Protein AF-U1PL07-F1 (afdb_monomer_lite)

Foldseek 3Di:
DALDDPDPPDDPVRDQWDADPQGIQGCPPHFLLRSLVSVLSRDDPVCSVVSVVQSVVQCVVPDRHGHDPVVRPVPPD

Secondary structure (DSSP, 8-state):
--SS-SS-SS-GGG--EEEETTEEEE-TT--HHHHHHHHHHHS-HHHHHHHHHHHHHHHHT-SSS---TTGGGGGG-

Sequence (77 aa):
MVPRVTHVDHTEHDVDAVVTEHGVADLRGLSPTERAECLVDCAAPVFRSRLRGYLDDAREGGGHLPYDPEAALDWRR

Structure (mmCIF, N/CA/C/O backbone):
data_AF-U1PL07-F1
#
_entry.id   AF-U1PL07-F1
#
loop_
_atom_site.group_PDB
_atom_site.id
_atom_site.type_symbol
_atom_site.label_atom_id
_atom_site.label_alt_id
_atom_site.label_comp_id
_atom_site.label_asym_id
_atom_site.label_entity_id
_atom_site.label_seq_id
_atom_site.pdbx_PDB_ins_code
_atom_site.Cartn_x
_atom_site.Cartn_y
_atom_site.Cartn_z
_atom_site.occupancy
_atom_site.B_iso_or_equiv
_atom_site.auth_seq_id
_atom_site.auth_comp_id
_atom_site.auth_asym_id
_atom_site.auth_atom_id
_atom_site.pdbx_PDB_model_num
ATOM 1 N N . MET A 1 1 ? -3.284 -7.130 0.534 1.00 94.88 1 MET A N 1
ATOM 2 C CA . MET A 1 1 ? -2.461 -5.998 0.055 1.00 94.88 1 MET A CA 1
ATOM 3 C C . MET A 1 1 ? -1.418 -6.514 -0.911 1.00 94.88 1 MET A C 1
ATOM 5 O O . MET A 1 1 ? -1.041 -7.674 -0.788 1.00 94.88 1 MET A O 1
ATOM 9 N N . VAL A 1 2 ? -0.999 -5.685 -1.863 1.00 95.69 2 VAL A N 1
ATOM 10 C CA . VAL A 1 2 ? -0.055 -6.045 -2.930 1.00 95.69 2 VAL A CA 1
ATOM 11 C C . VAL A 1 2 ? 0.947 -4.908 -3.144 1.00 95.69 2 VAL A C 1
ATOM 13 O O . VAL A 1 2 ? 0.597 -3.766 -2.844 1.00 95.69 2 VAL A O 1
ATOM 16 N N . PRO A 1 3 ? 2.141 -5.189 -3.692 1.00 95.56 3 PRO A N 1
ATOM 17 C CA . PRO A 1 3 ? 3.124 -4.162 -4.038 1.00 95.56 3 PRO A CA 1
ATOM 18 C C . PRO A 1 3 ? 2.594 -3.063 -4.961 1.00 95.56 3 PRO A C 1
ATOM 20 O O . PRO A 1 3 ? 2.878 -1.884 -4.775 1.00 95.56 3 PRO A O 1
ATOM 23 N N . ARG A 1 4 ? 1.803 -3.455 -5.965 1.00 94.06 4 ARG A N 1
ATOM 24 C CA . ARG A 1 4 ? 1.147 -2.549 -6.906 1.00 94.06 4 ARG A CA 1
ATOM 25 C C . ARG A 1 4 ? -0.151 -3.173 -7.392 1.00 94.06 4 ARG A C 1
ATOM 27 O O . ARG A 1 4 ? -0.196 -4.357 -7.725 1.00 94.06 4 ARG A O 1
ATOM 34 N N . VAL A 1 5 ? -1.210 -2.375 -7.443 1.00 94.31 5 VAL A N 1
ATOM 35 C CA . VAL A 1 5 ? -2.488 -2.804 -8.021 1.00 94.31 5 VAL A CA 1
ATOM 36 C C . VAL A 1 5 ? -2.363 -2.946 -9.541 1.00 94.31 5 VAL A C 1
ATOM 38 O O . VAL A 1 5 ? -1.627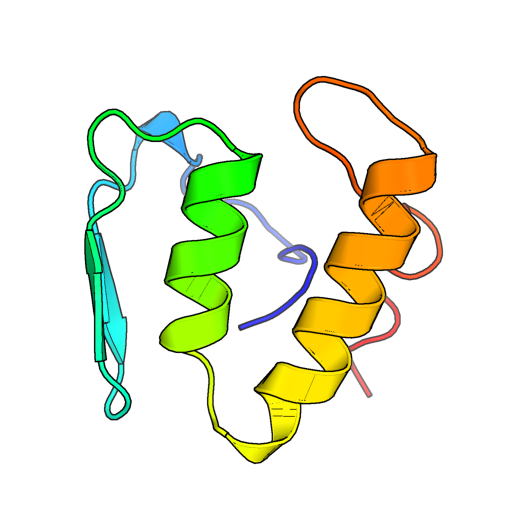 -2.207 -10.194 1.00 94.31 5 VAL A O 1
ATOM 41 N N . THR A 1 6 ? -3.069 -3.913 -10.126 1.00 93.00 6 THR A N 1
ATOM 42 C CA . THR A 1 6 ? -3.061 -4.152 -11.582 1.00 93.00 6 THR A CA 1
ATOM 43 C C . THR A 1 6 ? -3.863 -3.114 -12.361 1.00 93.00 6 THR A C 1
ATOM 45 O O . THR A 1 6 ? -3.649 -2.946 -13.560 1.00 93.00 6 THR A O 1
ATOM 48 N N . HIS A 1 7 ? -4.774 -2.431 -11.677 1.00 95.25 7 HIS A N 1
ATOM 49 C CA . HIS A 1 7 ? -5.597 -1.347 -12.181 1.00 95.25 7 HIS A CA 1
ATOM 50 C C . HIS A 1 7 ? -5.794 -0.328 -11.054 1.00 95.25 7 HIS A C 1
ATOM 52 O O . HIS A 1 7 ? -5.895 -0.723 -9.893 1.00 95.25 7 HIS A O 1
ATOM 58 N N . VAL A 1 8 ? -5.804 0.962 -11.389 1.00 97.19 8 VAL A N 1
ATOM 59 C CA . VAL A 1 8 ? -5.973 2.060 -10.430 1.00 97.19 8 VAL A CA 1
ATOM 60 C C . VAL A 1 8 ? -7.271 2.782 -10.772 1.00 97.19 8 VAL A C 1
ATOM 62 O O . VAL A 1 8 ? -7.321 3.485 -11.777 1.00 97.19 8 VAL A O 1
ATO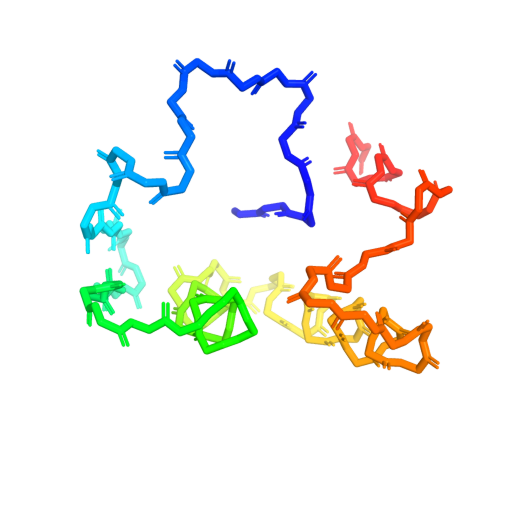M 65 N N . ASP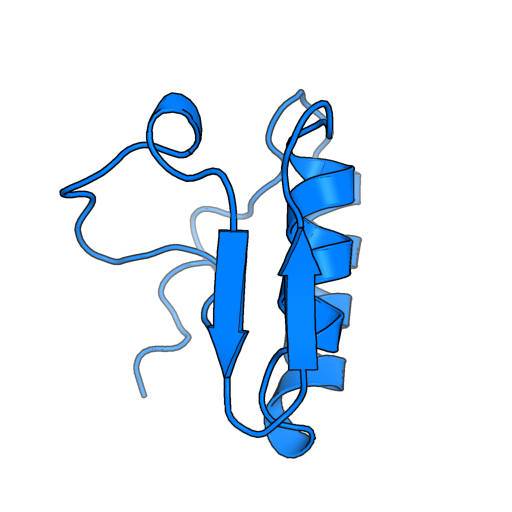 A 1 9 ? -8.290 2.615 -9.931 1.00 97.88 9 ASP A N 1
ATOM 66 C CA . ASP A 1 9 ? -9.535 3.395 -10.002 1.00 97.88 9 ASP A CA 1
ATOM 67 C C . ASP A 1 9 ? -9.442 4.687 -9.177 1.00 97.88 9 ASP A C 1
ATOM 69 O O . ASP A 1 9 ? -9.954 5.733 -9.571 1.00 97.88 9 ASP A O 1
ATOM 73 N N . HIS A 1 10 ? -8.761 4.607 -8.031 1.00 97.94 10 HIS A N 1
ATOM 74 C CA . HIS A 1 10 ? -8.564 5.702 -7.085 1.00 97.94 10 HIS A CA 1
ATOM 75 C C . HIS A 1 10 ? -7.076 5.865 -6.812 1.00 97.94 10 HIS A C 1
ATOM 77 O O . HIS A 1 10 ? -6.395 4.895 -6.463 1.00 97.94 10 HIS A O 1
ATOM 83 N N . THR A 1 11 ? -6.572 7.083 -6.992 1.00 97.50 11 THR A N 1
ATOM 84 C CA . THR A 1 11 ? -5.169 7.385 -6.699 1.00 97.50 11 THR A CA 1
ATOM 85 C C . THR A 1 11 ? -4.950 7.458 -5.192 1.00 97.50 11 THR A C 1
ATOM 87 O O . THR A 1 11 ? -5.895 7.533 -4.405 1.00 97.50 11 THR A O 1
ATOM 90 N N . GLU A 1 12 ? -3.695 7.465 -4.752 1.00 95.69 12 GLU A N 1
ATOM 91 C CA . GLU A 1 12 ? -3.357 7.648 -3.343 1.00 95.69 12 GLU A CA 1
ATOM 92 C C . GLU A 1 12 ? -3.855 8.986 -2.779 1.00 95.69 12 GLU A C 1
ATOM 94 O O . GLU A 1 12 ? -4.106 9.080 -1.579 1.00 95.69 12 GLU A O 1
ATOM 99 N N . HIS A 1 13 ? -4.040 9.994 -3.636 1.00 96.94 13 HIS A N 1
ATOM 100 C CA . HIS A 1 13 ? -4.575 11.297 -3.252 1.00 96.94 13 HIS A CA 1
ATOM 101 C C . HIS A 1 13 ? -6.061 11.254 -2.873 1.00 96.94 13 HIS A C 1
ATOM 103 O O . HIS A 1 13 ? -6.520 12.140 -2.159 1.00 96.94 13 HIS A O 1
ATOM 109 N N . ASP A 1 14 ? -6.789 10.221 -3.304 1.00 98.25 14 ASP A N 1
ATOM 110 C CA . ASP A 1 14 ? -8.228 10.065 -3.069 1.00 98.25 14 ASP A CA 1
ATOM 111 C C . ASP A 1 14 ? -8.537 9.143 -1.874 1.00 98.25 14 ASP A C 1
ATOM 113 O O . ASP A 1 14 ? -9.701 8.887 -1.564 1.00 98.25 14 ASP A O 1
ATOM 117 N N . VAL A 1 15 ? -7.50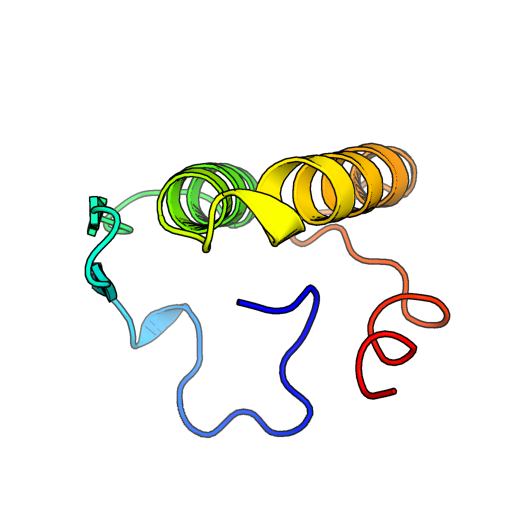2 8.601 -1.216 1.00 98.19 15 VAL A N 1
ATOM 118 C CA . VAL A 1 15 ? -7.641 7.601 -0.149 1.00 98.19 15 VAL A CA 1
ATOM 119 C C . VAL A 1 15 ? -6.988 8.082 1.144 1.00 98.19 15 VAL A C 1
ATOM 121 O O . VAL A 1 15 ? -5.758 8.119 1.267 1.00 98.19 15 VAL A O 1
ATOM 124 N N . ASP A 1 16 ? -7.835 8.362 2.135 1.00 98.50 16 ASP A N 1
ATOM 125 C CA . ASP A 1 16 ? -7.431 8.807 3.473 1.00 98.50 16 ASP A CA 1
ATOM 126 C C . ASP A 1 16 ? -7.155 7.660 4.451 1.00 98.50 16 ASP A C 1
ATOM 128 O O . ASP A 1 16 ? -6.319 7.805 5.339 1.00 98.50 16 ASP A O 1
ATOM 132 N N . ALA A 1 17 ? -7.855 6.530 4.329 1.00 98.12 17 ALA A N 1
ATOM 133 C CA . ALA A 1 17 ? -7.702 5.406 5.247 1.00 98.12 17 ALA A CA 1
ATOM 134 C C . ALA A 1 17 ? -8.051 4.062 4.597 1.00 98.12 17 ALA A C 1
ATOM 136 O O . ALA A 1 17 ? -8.891 3.987 3.700 1.00 98.12 17 ALA A O 1
ATOM 137 N N . VAL A 1 18 ? -7.434 2.989 5.096 1.00 98.38 18 VAL A N 1
ATOM 138 C CA . VAL A 1 18 ? -7.709 1.601 4.697 1.00 98.38 18 VAL A CA 1
ATOM 139 C C . VAL A 1 18 ? -7.957 0.753 5.942 1.00 98.38 18 VAL A C 1
ATOM 141 O O . VAL A 1 18 ? -7.200 0.825 6.906 1.00 98.38 18 VAL A O 1
ATOM 144 N N . VAL A 1 19 ? -9.008 -0.068 5.921 1.00 98.44 19 VAL A N 1
ATOM 145 C CA . VAL A 1 19 ? -9.409 -0.923 7.050 1.00 98.44 19 VAL A CA 1
ATOM 146 C C . VAL A 1 19 ? -9.415 -2.387 6.621 1.00 98.44 19 VAL A C 1
ATOM 148 O O . VAL A 1 19 ? -9.945 -2.725 5.564 1.00 98.44 19 VAL A O 1
ATOM 151 N N . THR A 1 20 ? -8.846 -3.253 7.458 1.00 98.25 20 THR A N 1
ATOM 152 C CA . THR A 1 20 ? -8.889 -4.718 7.325 1.00 98.25 20 THR A CA 1
ATOM 153 C C . THR A 1 20 ? -9.263 -5.345 8.672 1.00 98.25 20 THR A C 1
ATOM 155 O O . THR A 1 20 ? -9.327 -4.661 9.693 1.00 98.25 20 THR A O 1
ATOM 158 N N . GLU A 1 21 ? -9.460 -6.664 8.725 1.00 98.31 21 GLU A N 1
ATOM 159 C CA . GLU A 1 21 ? -9.594 -7.401 9.990 1.00 98.31 21 GLU A CA 1
ATOM 160 C C . GLU A 1 21 ? -8.315 -7.370 10.849 1.00 98.31 21 GLU A C 1
ATOM 162 O O . GLU A 1 21 ? -8.327 -7.772 12.013 1.00 98.31 21 GLU A O 1
ATOM 167 N N . HIS A 1 22 ? -7.202 -6.902 10.278 1.00 98.19 22 HIS A N 1
ATOM 168 C CA . HIS A 1 22 ? -5.893 -6.853 10.916 1.00 98.19 22 HIS A CA 1
ATOM 169 C C . HIS A 1 22 ? -5.486 -5.455 11.389 1.00 98.19 22 HIS A C 1
ATOM 171 O O . HIS A 1 22 ? -4.419 -5.330 11.995 1.00 98.19 22 HIS A O 1
ATOM 177 N N . GLY A 1 23 ? -6.300 -4.423 11.144 1.00 97.94 23 GLY A N 1
ATOM 178 C CA . GLY A 1 23 ? -6.035 -3.072 11.628 1.00 97.94 23 GLY A CA 1
ATOM 179 C C . GLY A 1 23 ? -6.641 -1.960 10.775 1.00 97.94 23 GLY A C 1
ATOM 180 O O . GLY A 1 23 ? -7.421 -2.192 9.850 1.00 97.94 23 GLY A O 1
ATOM 181 N N . VAL A 1 24 ? -6.253 -0.731 11.115 1.00 98.38 24 VAL A N 1
ATOM 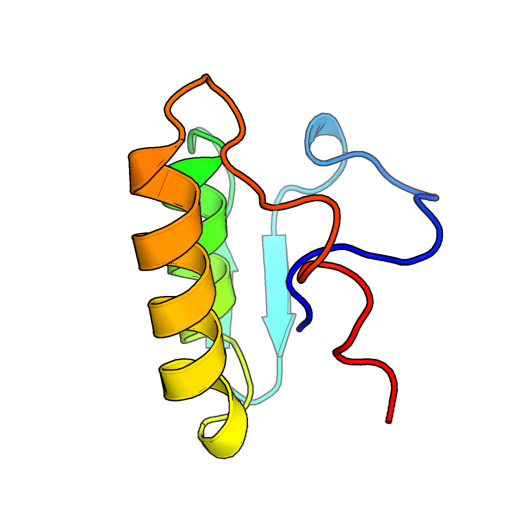182 C CA . VAL A 1 24 ? -6.622 0.499 10.410 1.00 98.38 24 VAL A CA 1
ATOM 183 C C . VAL A 1 24 ? -5.347 1.249 10.039 1.00 98.38 24 VAL A C 1
ATOM 185 O O . VAL A 1 24 ? -4.553 1.580 10.917 1.00 98.38 24 VAL A O 1
ATOM 188 N N . ALA A 1 25 ? -5.177 1.535 8.752 1.00 98.50 25 ALA A N 1
ATOM 189 C CA . ALA A 1 25 ? -4.125 2.397 8.237 1.00 98.50 25 ALA A CA 1
ATOM 190 C C . ALA A 1 25 ? -4.715 3.789 7.988 1.00 98.50 25 ALA A C 1
ATOM 192 O O . ALA A 1 25 ? -5.494 3.968 7.053 1.00 98.50 25 ALA A O 1
ATOM 193 N N . ASP A 1 26 ? -4.362 4.756 8.831 1.00 98.44 26 ASP A N 1
ATOM 194 C CA . ASP A 1 26 ? -4.640 6.178 8.607 1.00 98.44 26 ASP A CA 1
ATOM 195 C C . ASP A 1 26 ? -3.515 6.768 7.755 1.00 98.44 26 ASP A C 1
ATOM 197 O O . ASP A 1 26 ? -2.348 6.697 8.132 1.00 98.44 26 ASP A O 1
ATOM 201 N N . LEU A 1 27 ? -3.858 7.292 6.582 1.00 98.50 27 LEU A N 1
ATOM 202 C CA . LEU A 1 27 ? -2.902 7.685 5.548 1.00 98.50 27 LEU A CA 1
ATOM 203 C C . LEU A 1 27 ? -2.807 9.205 5.366 1.00 98.50 27 LEU A C 1
ATOM 205 O O . LEU A 1 27 ? -2.103 9.686 4.469 1.00 98.50 27 LEU A O 1
ATOM 209 N N . ARG A 1 28 ? -3.528 9.970 6.190 1.00 98.31 28 ARG A N 1
ATOM 210 C CA . ARG A 1 28 ? -3.598 11.429 6.094 1.00 98.31 28 ARG A CA 1
ATOM 211 C C . ARG A 1 28 ? -2.255 12.054 6.459 1.00 98.31 28 ARG A C 1
ATOM 213 O O . ARG A 1 28 ? -1.699 11.787 7.518 1.00 98.31 28 ARG A O 1
ATOM 220 N N . GLY A 1 29 ? -1.749 12.921 5.583 1.00 97.88 29 GLY A N 1
ATOM 221 C CA . GLY A 1 29 ? -0.493 13.651 5.797 1.00 97.88 29 GLY A CA 1
ATOM 222 C C . GLY A 1 29 ? 0.782 12.810 5.678 1.00 97.88 29 GLY A C 1
ATOM 223 O O . GLY A 1 29 ? 1.860 13.336 5.934 1.00 97.88 29 GLY A O 1
ATOM 224 N N . LEU A 1 30 ? 0.674 11.539 5.281 1.00 98.19 30 LEU A N 1
ATOM 225 C CA . LEU A 1 30 ? 1.814 10.637 5.129 1.00 98.19 30 LEU A CA 1
ATOM 226 C C . LEU A 1 30 ? 2.403 10.693 3.711 1.00 98.19 30 LEU A C 1
ATOM 228 O O . LEU A 1 30 ? 1.670 10.742 2.720 1.00 98.19 30 LEU A O 1
ATOM 232 N N . SER A 1 31 ? 3.731 10.619 3.611 1.00 96.62 31 SER A N 1
ATOM 233 C CA . SER A 1 31 ? 4.447 10.406 2.346 1.00 96.62 31 SER A CA 1
ATOM 234 C C . SER A 1 31 ? 4.181 9.004 1.772 1.00 96.62 31 SER A C 1
ATOM 236 O O . SER A 1 31 ? 3.765 8.112 2.514 1.00 96.62 31 SER A O 1
ATOM 238 N N . PRO A 1 32 ? 4.449 8.736 0.477 1.00 96.50 32 PRO A N 1
ATOM 239 C CA . PRO A 1 32 ? 4.215 7.413 -0.114 1.00 96.50 32 PRO A CA 1
ATOM 240 C C . PRO A 1 32 ? 4.874 6.262 0.657 1.00 96.50 32 PRO A C 1
ATOM 242 O O . PRO A 1 32 ? 4.259 5.215 0.853 1.00 96.50 32 PRO A O 1
ATOM 245 N N . THR A 1 33 ? 6.094 6.472 1.155 1.00 95.50 33 THR A N 1
ATOM 246 C CA . THR A 1 33 ? 6.826 5.470 1.937 1.00 95.50 33 THR A CA 1
ATOM 247 C C . THR A 1 33 ? 6.203 5.239 3.314 1.00 95.50 33 THR A C 1
ATOM 249 O O . THR A 1 33 ? 6.083 4.093 3.739 1.00 95.50 33 THR A O 1
ATOM 252 N N . GLU A 1 34 ? 5.771 6.295 4.007 1.00 97.31 34 GLU A N 1
ATOM 253 C CA . GLU A 1 34 ? 5.071 6.165 5.296 1.00 97.31 34 GLU A CA 1
ATOM 254 C C . GLU A 1 34 ? 3.707 5.484 5.120 1.00 97.31 34 GLU A C 1
ATOM 256 O O . GLU A 1 34 ? 3.345 4.605 5.900 1.00 97.31 34 GLU A O 1
ATOM 261 N N . ARG A 1 35 ? 2.981 5.814 4.042 1.00 98.06 35 ARG A N 1
ATOM 262 C CA . ARG A 1 35 ? 1.732 5.134 3.666 1.00 98.06 35 ARG A CA 1
ATOM 263 C C . ARG A 1 35 ? 1.965 3.643 3.439 1.00 98.06 35 ARG A C 1
ATOM 265 O O . ARG A 1 35 ? 1.176 2.833 3.920 1.00 98.06 35 ARG A O 1
ATOM 272 N N . ALA A 1 36 ? 3.032 3.278 2.726 1.00 97.31 36 ALA A N 1
ATOM 273 C CA . ALA A 1 36 ? 3.378 1.884 2.472 1.00 97.31 36 ALA A CA 1
ATOM 274 C C . ALA A 1 36 ? 3.616 1.112 3.780 1.00 97.31 36 ALA A C 1
ATOM 276 O O . ALA A 1 36 ? 3.039 0.042 3.947 1.00 97.31 36 ALA A O 1
ATOM 277 N N . GLU A 1 37 ? 4.370 1.670 4.731 1.00 97.19 37 GLU A N 1
ATOM 278 C CA . GLU A 1 37 ? 4.602 1.043 6.044 1.00 97.19 37 GLU A CA 1
ATOM 279 C C . GLU A 1 37 ? 3.296 0.823 6.824 1.00 97.19 37 GLU A C 1
ATOM 281 O O . GLU A 1 37 ? 3.007 -0.295 7.259 1.00 97.19 37 GLU A O 1
ATOM 286 N N . CYS A 1 38 ? 2.444 1.852 6.920 1.00 97.94 38 CYS A N 1
ATOM 287 C CA . CYS A 1 38 ? 1.144 1.735 7.591 1.00 97.94 38 CYS A CA 1
ATOM 288 C C . CYS A 1 38 ? 0.241 0.679 6.942 1.00 97.94 38 CYS A C 1
ATOM 290 O O . CYS A 1 38 ? -0.458 -0.070 7.632 1.00 97.94 38 CYS A O 1
ATOM 292 N N . LEU A 1 39 ? 0.249 0.608 5.609 1.00 98.19 39 LEU A N 1
ATOM 293 C CA . LEU A 1 39 ? -0.481 -0.416 4.877 1.00 98.19 39 LEU A CA 1
ATOM 294 C C . LEU A 1 39 ? 0.075 -1.805 5.208 1.00 98.19 39 LEU A C 1
ATOM 296 O O . LEU A 1 39 ? -0.688 -2.678 5.615 1.00 98.19 39 LEU A O 1
ATOM 300 N N . VAL A 1 40 ? 1.389 -2.014 5.121 1.00 98.06 40 VAL A N 1
ATOM 301 C CA . VAL A 1 40 ? 2.022 -3.308 5.418 1.00 98.06 40 VAL A CA 1
ATOM 302 C C . VAL A 1 40 ? 1.637 -3.839 6.801 1.00 98.06 40 VAL A C 1
ATOM 304 O O . VAL A 1 40 ? 1.336 -5.029 6.930 1.00 98.06 40 VAL A O 1
ATOM 307 N N . ASP A 1 41 ? 1.541 -2.982 7.813 1.00 97.69 41 ASP A N 1
ATOM 308 C CA . ASP A 1 41 ? 1.099 -3.390 9.150 1.00 97.69 41 ASP A CA 1
ATOM 309 C C . ASP A 1 41 ? -0.372 -3.842 9.198 1.00 97.69 41 ASP A C 1
ATOM 311 O O . ASP A 1 41 ? -0.724 -4.738 9.969 1.00 97.69 41 ASP A O 1
ATOM 315 N N . CYS A 1 42 ? -1.226 -3.331 8.311 1.00 98.00 42 CYS A N 1
ATOM 316 C CA . CYS A 1 42 ? -2.623 -3.757 8.164 1.00 98.00 42 CYS A CA 1
ATOM 317 C C . CYS A 1 42 ? -2.813 -4.937 7.192 1.00 98.00 42 CYS A C 1
ATOM 319 O O . CYS A 1 42 ? -3.936 -5.417 7.010 1.00 98.00 42 CYS A O 1
ATOM 321 N N . ALA A 1 43 ? -1.748 -5.435 6.557 1.00 98.12 43 ALA A N 1
ATOM 322 C CA . ALA A 1 43 ? -1.821 -6.614 5.701 1.00 98.12 43 ALA A CA 1
ATOM 323 C C . ALA A 1 43 ? -1.990 -7.906 6.520 1.00 98.12 43 ALA A C 1
ATOM 325 O O . ALA A 1 43 ? -1.604 -7.980 7.690 1.00 98.12 43 ALA A O 1
ATOM 326 N N . ALA A 1 44 ? -2.511 -8.957 5.879 1.00 97.56 44 ALA A N 1
ATOM 327 C CA . ALA A 1 44 ? -2.608 -10.279 6.490 1.00 97.56 44 ALA A CA 1
ATOM 328 C C . ALA A 1 44 ? -1.227 -10.788 6.956 1.00 97.56 44 ALA A C 1
ATOM 330 O O . ALA A 1 44 ? -0.267 -10.693 6.184 1.00 97.56 44 ALA A O 1
ATOM 331 N N . PRO A 1 45 ? -1.100 -11.346 8.183 1.00 97.69 45 PRO A N 1
ATOM 332 C CA . PRO A 1 45 ? 0.192 -11.669 8.797 1.00 97.69 45 PRO A CA 1
ATOM 333 C C . PRO A 1 45 ? 1.132 -12.502 7.921 1.00 97.69 45 PRO A C 1
ATOM 335 O O . PRO A 1 45 ? 2.330 -12.229 7.880 1.00 97.69 45 PRO A O 1
ATOM 338 N N . VAL A 1 46 ? 0.585 -13.460 7.167 1.00 96.88 46 VAL A N 1
ATOM 339 C CA . VAL A 1 46 ? 1.343 -14.330 6.251 1.00 96.88 46 VAL A CA 1
ATOM 340 C C . VAL A 1 46 ? 2.039 -13.563 5.116 1.00 96.88 46 VAL A C 1
ATOM 342 O O . VAL A 1 46 ? 3.070 -14.005 4.621 1.00 96.88 46 VAL A O 1
ATOM 345 N N . PHE A 1 47 ? 1.532 -12.387 4.732 1.00 96.25 47 PHE A N 1
ATOM 346 C CA . PHE A 1 47 ? 2.100 -11.571 3.655 1.00 96.25 47 PHE A CA 1
ATOM 347 C C . PHE A 1 47 ? 3.014 -10.444 4.146 1.00 96.25 47 PHE A C 1
ATOM 349 O O . PHE A 1 47 ? 3.791 -9.922 3.349 1.00 96.25 47 PHE A O 1
ATOM 356 N N . ARG A 1 48 ? 2.970 -10.069 5.433 1.00 97.38 48 ARG A N 1
ATOM 357 C CA . ARG A 1 48 ? 3.710 -8.903 5.959 1.00 97.38 48 ARG A CA 1
ATOM 358 C C . ARG A 1 48 ? 5.211 -8.992 5.708 1.00 97.38 48 ARG A C 1
ATOM 360 O O . ARG A 1 48 ? 5.803 -8.034 5.231 1.00 97.38 48 ARG A O 1
ATOM 367 N N . SER A 1 49 ? 5.820 -10.147 5.985 1.00 97.25 49 SER A N 1
ATOM 368 C CA . SER A 1 49 ? 7.264 -10.333 5.782 1.00 97.25 49 SER A CA 1
ATOM 369 C C . SER A 1 49 ? 7.660 -10.187 4.313 1.00 97.25 49 SER A C 1
ATOM 371 O O . SER A 1 49 ? 8.650 -9.524 4.024 1.00 97.25 49 SER A O 1
ATOM 373 N N . ARG A 1 50 ? 6.867 -10.746 3.389 1.00 96.06 50 ARG A N 1
ATOM 374 C CA . ARG A 1 50 ? 7.109 -10.612 1.948 1.00 96.06 50 ARG A CA 1
ATOM 375 C C . ARG A 1 50 ? 6.958 -9.154 1.499 1.00 96.06 50 ARG A C 1
ATOM 377 O O . ARG A 1 50 ? 7.731 -8.695 0.668 1.00 96.06 50 ARG A O 1
ATOM 384 N N . LEU A 1 51 ? 5.962 -8.434 2.031 1.00 96.94 51 LEU A N 1
ATOM 385 C CA . LEU A 1 51 ? 5.692 -7.035 1.670 1.00 96.94 51 LEU A CA 1
ATOM 386 C C . LEU A 1 51 ? 6.786 -6.093 2.173 1.00 96.94 51 LEU A C 1
ATOM 388 O O . LEU A 1 51 ? 7.175 -5.197 1.433 1.00 96.94 51 LEU A O 1
ATOM 392 N N . ARG A 1 52 ? 7.307 -6.324 3.386 1.00 97.00 52 ARG A N 1
ATOM 393 C CA . ARG A 1 52 ? 8.462 -5.577 3.905 1.00 97.00 52 ARG A CA 1
ATOM 394 C C . ARG A 1 52 ? 9.701 -5.808 3.056 1.00 97.00 52 ARG A C 1
ATOM 396 O O . ARG A 1 52 ? 10.290 -4.832 2.628 1.00 97.00 52 ARG A O 1
ATOM 403 N N . GLY A 1 53 ? 10.011 -7.066 2.725 1.00 96.38 53 GLY A N 1
ATOM 404 C CA . GLY A 1 53 ? 11.138 -7.382 1.840 1.00 96.38 53 GLY A CA 1
ATOM 405 C C . GLY A 1 53 ? 11.054 -6.633 0.509 1.00 96.38 53 GLY A C 1
ATOM 406 O O . GLY A 1 53 ? 11.984 -5.932 0.146 1.00 96.38 53 GLY A O 1
ATOM 407 N N . TYR A 1 54 ? 9.891 -6.665 -0.151 1.00 95.81 54 TYR A N 1
ATOM 408 C CA . TYR A 1 54 ? 9.688 -5.887 -1.377 1.00 95.81 54 TYR A CA 1
ATOM 409 C C . TYR A 1 54 ? 9.866 -4.374 -1.172 1.00 95.81 54 TYR A C 1
ATOM 411 O O . TYR A 1 54 ? 10.440 -3.707 -2.026 1.00 95.81 54 TYR A O 1
ATOM 4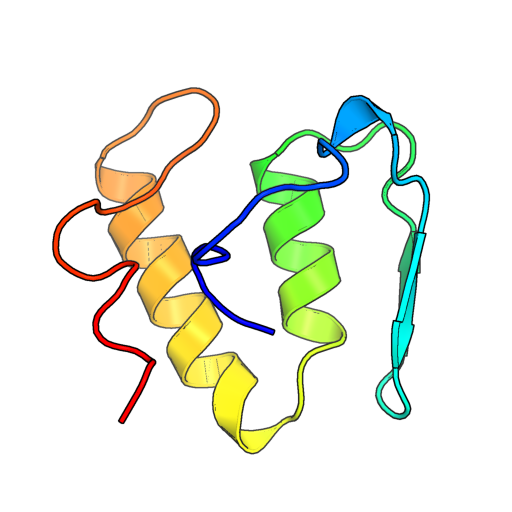19 N N . LEU A 1 55 ? 9.337 -3.812 -0.078 1.00 95.44 55 LEU A N 1
ATOM 420 C CA . LEU A 1 55 ? 9.455 -2.380 0.203 1.00 95.44 55 LEU A CA 1
ATOM 421 C C . LEU A 1 55 ? 10.911 -1.978 0.471 1.00 95.44 55 LEU A C 1
ATOM 423 O O . LEU A 1 55 ? 11.335 -0.917 0.018 1.00 95.44 55 LEU A O 1
ATOM 427 N N . ASP A 1 56 ? 11.663 -2.816 1.179 1.00 95.75 56 ASP A N 1
ATOM 428 C CA . ASP A 1 56 ? 13.079 -2.606 1.465 1.00 95.75 56 ASP A CA 1
ATOM 429 C C . ASP A 1 56 ? 13.913 -2.670 0.179 1.00 95.75 56 ASP A C 1
ATOM 431 O O . ASP A 1 56 ? 14.654 -1.727 -0.096 1.00 95.75 56 ASP A O 1
ATOM 435 N N . ASP A 1 57 ? 13.696 -3.681 -0.667 1.00 94.50 57 ASP A N 1
ATOM 436 C CA . ASP A 1 57 ? 14.348 -3.792 -1.978 1.00 94.50 57 ASP A CA 1
ATOM 437 C C . ASP A 1 57 ? 14.013 -2.577 -2.868 1.00 94.50 57 ASP A C 1
ATOM 439 O O . ASP A 1 57 ? 14.884 -1.954 -3.476 1.00 94.50 57 ASP A O 1
ATOM 443 N N . ALA A 1 58 ? 12.739 -2.169 -2.905 1.00 94.19 58 ALA A N 1
ATOM 444 C CA . ALA A 1 58 ? 12.290 -1.026 -3.695 1.00 94.19 58 ALA A CA 1
ATOM 445 C C . ALA A 1 58 ? 12.928 0.301 -3.246 1.00 94.19 58 ALA A C 1
ATOM 447 O O . ALA A 1 58 ? 13.173 1.179 -4.079 1.00 94.19 58 ALA A O 1
ATOM 448 N N . ARG A 1 59 ? 13.200 0.468 -1.944 1.00 93.62 59 ARG A N 1
ATOM 449 C CA . ARG A 1 59 ? 13.839 1.675 -1.389 1.00 93.62 59 ARG A CA 1
ATOM 450 C C . ARG A 1 59 ? 15.264 1.864 -1.883 1.00 93.62 59 ARG A C 1
ATOM 452 O O . ARG A 1 59 ? 15.692 3.011 -2.011 1.00 93.62 59 ARG A O 1
ATOM 459 N N . GLU A 1 60 ? 15.976 0.785 -2.197 1.00 92.94 60 GLU A N 1
ATOM 460 C CA . GLU A 1 60 ? 17.325 0.868 -2.765 1.00 92.94 60 GLU A CA 1
ATOM 461 C C . GLU A 1 60 ? 17.327 1.557 -4.139 1.00 92.94 60 GLU A C 1
ATOM 463 O O . GLU A 1 60 ? 18.288 2.244 -4.488 1.00 92.94 60 GLU A O 1
ATOM 468 N N . GLY A 1 61 ? 16.220 1.459 -4.886 1.00 86.38 61 GLY A N 1
ATOM 469 C CA . GLY A 1 61 ? 16.019 2.160 -6.158 1.00 86.38 61 GLY A CA 1
ATOM 470 C C . GLY A 1 61 ? 15.809 3.676 -6.028 1.00 86.38 61 GLY A C 1
ATOM 471 O O . GLY A 1 61 ? 15.901 4.398 -7.024 1.00 86.38 61 GLY A O 1
ATOM 472 N N . GLY A 1 62 ? 15.559 4.180 -4.814 1.00 88.38 62 GLY A N 1
ATOM 473 C CA . GLY A 1 62 ? 15.323 5.595 -4.532 1.00 88.38 62 GLY A CA 1
ATOM 474 C C . GLY A 1 62 ? 14.011 6.151 -5.109 1.00 88.38 62 GLY A C 1
ATOM 475 O O . GLY A 1 62 ? 13.088 5.426 -5.473 1.00 88.38 62 GLY A O 1
ATOM 476 N N . GLY A 1 63 ? 13.923 7.482 -5.184 1.00 91.88 63 GLY A N 1
ATOM 477 C CA . GLY A 1 63 ? 12.753 8.193 -5.710 1.00 91.88 63 GLY A CA 1
ATOM 478 C C . GLY A 1 63 ? 11.656 8.474 -4.676 1.00 91.88 63 GLY A C 1
ATOM 479 O O . GLY A 1 63 ? 11.717 8.052 -3.525 1.00 91.88 63 GLY A O 1
ATOM 480 N N . HIS A 1 64 ? 10.654 9.253 -5.093 1.00 92.44 64 HIS A N 1
ATOM 481 C CA . HIS A 1 64 ? 9.538 9.647 -4.224 1.00 92.44 64 HIS A CA 1
ATOM 482 C C . HIS A 1 64 ? 8.560 8.494 -3.948 1.00 92.44 64 HIS A C 1
ATOM 484 O O . HIS A 1 64 ? 8.008 8.403 -2.855 1.00 92.44 64 HIS A O 1
ATOM 490 N N . LEU A 1 65 ? 8.360 7.623 -4.941 1.00 93.12 65 LEU A N 1
ATOM 491 C CA . LEU A 1 65 ? 7.473 6.465 -4.877 1.00 93.12 65 LEU A CA 1
ATOM 492 C C . LEU A 1 65 ? 8.283 5.225 -5.292 1.00 93.12 65 LEU A C 1
ATOM 494 O O . LEU A 1 65 ? 8.289 4.874 -6.474 1.00 93.12 65 LEU A O 1
ATOM 498 N N . PRO A 1 66 ? 9.040 4.625 -4.356 1.00 92.94 66 PRO A N 1
ATOM 499 C CA . PRO A 1 66 ? 9.921 3.501 -4.656 1.00 92.94 66 PRO A CA 1
ATOM 500 C C . PRO A 1 66 ? 9.104 2.250 -4.998 1.00 92.94 66 PRO A C 1
ATOM 502 O O . PRO A 1 66 ? 8.223 1.848 -4.237 1.00 92.94 66 PRO A O 1
ATOM 505 N N . TYR A 1 67 ? 9.387 1.626 -6.144 1.00 92.69 67 TYR A N 1
ATOM 506 C CA . TYR A 1 67 ? 8.830 0.327 -6.530 1.00 92.69 67 TYR A CA 1
ATOM 507 C C . TYR A 1 67 ? 9.702 -0.346 -7.602 1.00 92.69 67 TYR A C 1
ATOM 509 O O . TYR A 1 67 ? 10.341 0.340 -8.397 1.00 92.69 67 TYR A O 1
ATOM 517 N N . ASP A 1 68 ? 9.677 -1.679 -7.660 1.00 92.06 68 ASP A N 1
ATOM 518 C CA . ASP A 1 68 ? 10.316 -2.471 -8.716 1.00 92.06 68 ASP A CA 1
ATOM 519 C C . ASP A 1 68 ? 9.270 -2.869 -9.782 1.00 92.06 68 ASP A C 1
ATOM 521 O O . ASP A 1 68 ? 8.361 -3.648 -9.480 1.00 92.06 68 ASP A O 1
ATOM 525 N N . PRO A 1 69 ? 9.351 -2.364 -11.029 1.00 87.94 69 PRO A N 1
ATOM 526 C CA . PRO A 1 69 ? 8.401 -2.698 -12.089 1.00 87.94 69 PRO A CA 1
ATOM 527 C C . PRO A 1 69 ? 8.337 -4.187 -12.450 1.00 87.94 69 PRO A C 1
ATOM 529 O O . PRO A 1 69 ? 7.263 -4.654 -12.839 1.00 87.94 69 PRO A O 1
ATOM 532 N N . GLU A 1 70 ? 9.453 -4.913 -12.349 1.00 87.50 70 GLU A N 1
ATOM 533 C CA . GLU A 1 70 ? 9.531 -6.330 -12.710 1.00 87.50 70 GLU A CA 1
ATOM 534 C C . GLU A 1 70 ? 8.895 -7.193 -11.616 1.00 87.50 70 GLU A C 1
ATOM 536 O O . GLU A 1 70 ? 8.031 -8.028 -11.901 1.00 87.50 70 GLU A O 1
ATOM 541 N N . ALA A 1 71 ? 9.234 -6.932 -10.351 1.00 89.94 71 ALA A N 1
ATOM 542 C CA . ALA A 1 71 ? 8.718 -7.700 -9.221 1.00 89.94 71 ALA A CA 1
ATOM 543 C C . ALA A 1 71 ? 7.291 -7.306 -8.789 1.00 89.94 71 ALA A C 1
ATOM 545 O O . ALA A 1 71 ? 6.554 -8.148 -8.265 1.00 89.94 71 ALA A O 1
ATOM 546 N N . ALA A 1 72 ? 6.858 -6.057 -9.016 1.00 89.75 72 ALA A N 1
ATOM 547 C CA . ALA A 1 72 ? 5.587 -5.517 -8.506 1.00 89.75 72 ALA A CA 1
ATOM 548 C C . ALA A 1 72 ? 4.347 -6.338 -8.896 1.00 89.75 72 ALA A C 1
ATOM 550 O O . ALA A 1 72 ? 3.322 -6.305 -8.212 1.00 89.75 72 ALA A O 1
ATOM 551 N N . LEU A 1 73 ? 4.421 -7.037 -10.029 1.00 89.38 73 LEU A N 1
ATOM 552 C CA . LEU A 1 73 ? 3.299 -7.720 -10.661 1.00 89.38 73 LEU A CA 1
ATOM 553 C C . LEU A 1 73 ? 3.393 -9.250 -10.590 1.00 89.38 73 LEU A C 1
ATOM 555 O O . LEU A 1 73 ? 2.436 -9.916 -10.985 1.00 89.38 73 LEU A O 1
ATOM 559 N N . ASP A 1 74 ? 4.480 -9.799 -10.044 1.00 86.62 74 ASP A N 1
ATOM 560 C CA . ASP A 1 74 ? 4.709 -11.248 -9.899 1.00 86.62 74 ASP A CA 1
ATOM 561 C C . ASP A 1 74 ? 3.958 -11.868 -8.698 1.00 86.62 74 ASP A C 1
ATOM 563 O O . ASP A 1 74 ? 4.052 -13.045 -8.367 1.00 86.62 74 ASP A O 1
ATOM 567 N N . TRP A 1 75 ? 3.143 -11.065 -8.019 1.00 80.44 75 TRP A N 1
ATOM 568 C CA . TRP A 1 75 ? 2.403 -11.452 -6.816 1.00 80.44 75 TRP A CA 1
ATOM 569 C C . TRP A 1 75 ? 0.999 -11.994 -7.106 1.00 80.44 75 TRP A C 1
ATOM 571 O O . TRP A 1 75 ? 0.175 -12.128 -6.205 1.00 80.44 75 TRP A O 1
ATOM 581 N N . ARG A 1 76 ? 0.708 -12.269 -8.380 1.00 65.88 76 ARG A N 1
ATOM 582 C CA . ARG A 1 76 ? -0.616 -12.675 -8.873 1.00 65.88 76 ARG A CA 1
ATOM 583 C C . ARG A 1 76 ? -0.814 -14.195 -8.941 1.00 65.88 76 ARG A C 1
ATOM 585 O O . ARG A 1 76 ? -1.831 -14.627 -9.482 1.00 65.88 76 ARG A O 1
ATOM 592 N N . ARG A 1 77 ? 0.156 -14.991 -8.484 1.00 50.31 77 ARG A N 1
ATOM 593 C CA . ARG A 1 77 ? 0.131 -16.460 -8.521 1.00 50.31 77 ARG A CA 1
ATOM 594 C C . ARG A 1 77 ? 0.288 -17.061 -7.136 1.00 50.31 77 ARG A C 1
ATOM 596 O O . ARG A 1 77 ? 1.089 -16.511 -6.347 1.00 50.31 77 ARG A O 1
#

pLDDT: mean 94.45, std 7.03, range [50.31, 98.5]

Radius of gyration: 12.07 Å; chains: 1; bounding box: 27×30×24 Å